Protein AF-A0A7S2FDJ4-F1 (afdb_monomer)

Foldseek 3Di:
DDDPDDDDDDDPPCPDPPCCPVLCVVVVPDDPVVVVCLVVLLVLVVVVVVCVPDPDPQPDDDDDVVVCVVPVLVVQCVVCVSVVHDDDVCSVDPVSVVVVVVPDDPPDDPVPDDDDDPVVVVSSLVVCVVSQVSVCVVVVHHDPPNVD

pLDDT: mean 73.94, std 20.94, range [27.36, 94.75]

Mean predicted aligned error: 12.46 Å

Secondary structure (DSSP, 8-state):
----------------TTSHHHHGGGSBTB-STTTTT-GGG-HHHHHHHHHTTS-TTTS-----HHHHHH-HHHHHHHHHHHHT-PPPGGGSSHHHHHHHHTS-------TT-PPPPHHHHHHHHHHHHHHHHHHHHHHTS--S-TT-

InterPro domains:
  IPR027417 P-loop containing nucleoside triphosphate hydrolase [G3DSA:3.40.50.300] (11-147)
  IPR027417 P-loop containing nucleoside triphosphate hydrolase [SSF52540] (32-146)
  IPR052654 Chondroitin Sulfate Sulfotransferase [PTHR15723] (26-145)

Radius of gyration: 19.86 Å; Cα contacts (8 Å, |Δi|>4): 58; chains: 1; bounding box: 60×32×47 Å

Structure (mmCIF, N/CA/C/O backbone):
data_AF-A0A7S2FDJ4-F1
#
_entry.id   AF-A0A7S2FDJ4-F1
#
loop_
_atom_site.group_PDB
_atom_site.id
_atom_site.type_symbol
_atom_site.label_atom_id
_atom_site.label_alt_id
_atom_site.label_comp_id
_atom_site.label_asym_id
_atom_site.label_entity_id
_atom_site.label_seq_id
_atom_site.pdbx_PDB_ins_code
_atom_site.Cartn_x
_atom_site.Cartn_y
_atom_site.Cartn_z
_atom_site.occupancy
_atom_site.B_iso_or_equiv
_atom_site.auth_seq_id
_atom_site.auth_comp_id
_atom_site.auth_asym_id
_atom_site.auth_atom_id
_atom_site.pdbx_PDB_model_num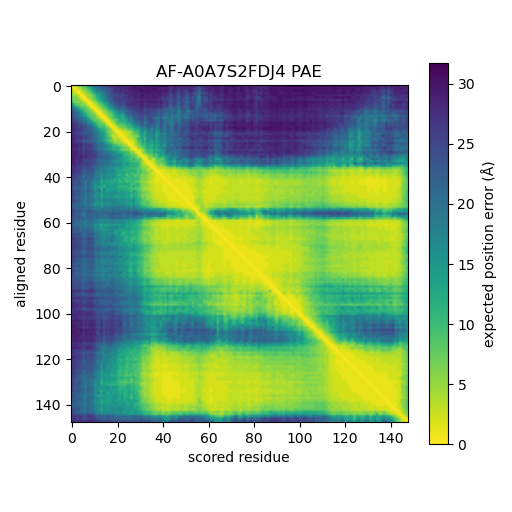
ATOM 1 N N . GLY A 1 1 ? -37.677 -10.584 -12.579 1.00 34.22 1 GLY A N 1
ATOM 2 C CA . GLY A 1 1 ? -37.086 -11.461 -13.606 1.00 34.22 1 GLY A CA 1
ATOM 3 C C . GLY A 1 1 ? -36.299 -10.601 -14.566 1.00 34.22 1 GLY A C 1
ATOM 4 O O . GLY A 1 1 ? -36.831 -9.588 -14.990 1.00 34.22 1 GLY A O 1
ATOM 5 N N . GLY A 1 2 ? -35.046 -10.964 -14.832 1.00 28.17 2 GLY A N 1
ATOM 6 C CA . GLY A 1 2 ? -34.148 -10.213 -15.715 1.00 28.17 2 GLY A CA 1
ATOM 7 C C . GLY A 1 2 ? -32.707 -10.217 -15.210 1.00 28.17 2 GLY A C 1
ATOM 8 O O . GLY A 1 2 ? -32.174 -9.171 -14.867 1.00 28.17 2 GLY A O 1
ATOM 9 N N . SER A 1 3 ? -32.109 -11.405 -15.093 1.00 27.78 3 SER A N 1
ATOM 10 C CA . SER A 1 3 ? -30.673 -11.567 -14.855 1.00 27.78 3 SER A CA 1
ATOM 11 C C . SER A 1 3 ? -29.958 -11.402 -16.195 1.00 27.78 3 SER A C 1
ATOM 13 O O . SER A 1 3 ? -30.253 -12.141 -17.133 1.00 27.78 3 SER A O 1
ATOM 15 N N . VAL A 1 4 ? -29.056 -10.427 -16.307 1.00 33.44 4 VAL A N 1
ATOM 16 C CA . VAL A 1 4 ? -28.147 -10.334 -17.455 1.00 33.44 4 VAL A CA 1
ATOM 17 C C . VAL A 1 4 ? -26.962 -11.243 -17.144 1.00 33.44 4 VAL A C 1
ATOM 19 O O . VAL A 1 4 ? -26.073 -10.899 -16.366 1.00 33.44 4 VAL A O 1
ATOM 22 N N . GLY A 1 5 ? -27.023 -12.459 -17.683 1.00 27.36 5 GLY A N 1
ATOM 23 C CA . GLY A 1 5 ? -25.964 -13.452 -17.587 1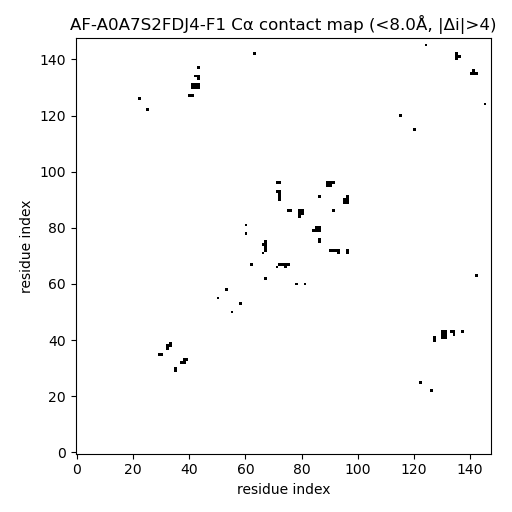.00 27.36 5 GLY A CA 1
ATOM 24 C C . GLY A 1 5 ? -24.765 -13.039 -18.433 1.00 27.36 5 GLY A C 1
ATOM 25 O O . GLY A 1 5 ? -24.899 -12.790 -19.628 1.00 27.36 5 GLY A O 1
ATOM 26 N N . TRP A 1 6 ? -23.589 -12.985 -17.813 1.00 32.12 6 TRP A N 1
ATOM 27 C CA . TRP A 1 6 ? -22.325 -12.910 -18.534 1.00 32.12 6 TRP A CA 1
ATOM 28 C C . TRP A 1 6 ? -21.897 -14.345 -18.857 1.00 32.12 6 TRP A C 1
ATOM 30 O O . TRP A 1 6 ? -21.466 -15.093 -17.977 1.00 32.12 6 TRP A O 1
ATOM 40 N N . SER A 1 7 ? -22.129 -14.758 -20.102 1.00 29.36 7 SER A N 1
ATOM 41 C CA . SER A 1 7 ? -21.702 -16.041 -20.653 1.00 29.36 7 SER A CA 1
ATOM 42 C C . SER A 1 7 ? -20.196 -16.017 -20.883 1.00 29.36 7 SER A C 1
ATOM 44 O O . SER A 1 7 ? -19.694 -15.172 -21.621 1.00 29.36 7 SER A O 1
ATOM 46 N N . GLY A 1 8 ? -19.488 -16.945 -20.240 1.00 41.09 8 GLY A N 1
ATOM 47 C CA . GLY A 1 8 ? -18.058 -17.138 -20.426 1.00 41.09 8 GLY A CA 1
ATOM 48 C C . GLY A 1 8 ? -17.711 -17.389 -21.892 1.00 41.09 8 GLY A C 1
ATOM 49 O O . GLY A 1 8 ? -18.206 -18.328 -22.508 1.00 41.09 8 GLY A O 1
ATOM 50 N N . GLY A 1 9 ? -16.832 -16.546 -22.416 1.00 28.41 9 GLY A N 1
ATOM 51 C CA . GLY A 1 9 ? -16.115 -16.720 -23.668 1.00 28.41 9 GLY A CA 1
ATOM 52 C C . GLY A 1 9 ? -14.743 -16.106 -23.450 1.00 28.41 9 GLY A C 1
ATOM 53 O O . GLY A 1 9 ? -14.644 -14.953 -23.043 1.00 28.41 9 GLY A O 1
ATOM 54 N N . GLY A 1 10 ? -13.701 -16.924 -23.568 1.00 40.81 10 GLY A N 1
ATOM 55 C CA . GLY A 1 10 ? -12.341 -16.518 -23.270 1.00 40.81 10 GLY A CA 1
ATOM 56 C C . GLY A 1 10 ? -11.832 -15.493 -24.269 1.00 40.81 10 GLY A C 1
ATOM 57 O O . GLY A 1 10 ? -11.598 -15.841 -25.414 1.00 40.81 10 GLY A O 1
ATOM 58 N N . ASP A 1 11 ? -11.554 -14.291 -23.780 1.00 30.53 11 ASP A N 1
ATOM 59 C CA . ASP A 1 11 ? -10.494 -13.451 -24.318 1.00 30.53 11 ASP A CA 1
ATOM 60 C C . ASP A 1 11 ? -9.406 -13.397 -23.252 1.00 30.53 11 ASP A C 1
ATOM 62 O O . ASP A 1 11 ? -9.433 -12.625 -22.291 1.00 30.53 11 ASP A O 1
ATOM 66 N N . PHE A 1 12 ? -8.466 -14.331 -23.377 1.00 38.12 12 PHE A N 1
ATOM 67 C CA . PHE A 1 12 ? -7.213 -14.290 -22.648 1.00 38.12 12 PHE A CA 1
ATOM 68 C C . PHE A 1 12 ? -6.525 -13.000 -23.096 1.00 38.12 12 PHE A C 1
ATOM 70 O O . PHE A 1 12 ? -6.038 -12.932 -24.224 1.00 38.12 12 PHE A O 1
ATOM 77 N N . ILE A 1 13 ? -6.507 -11.961 -22.254 1.00 35.44 13 ILE A N 1
ATOM 78 C CA . ILE A 1 13 ? -5.612 -10.825 -22.482 1.00 35.44 13 ILE A CA 1
ATOM 79 C C . ILE A 1 13 ? -4.202 -11.403 -22.358 1.00 35.44 13 ILE A C 1
ATOM 81 O O . ILE A 1 13 ? -3.641 -11.516 -21.268 1.00 35.44 13 ILE A O 1
ATOM 85 N N . SER A 1 14 ? -3.656 -11.847 -23.488 1.00 35.34 14 SER A N 1
ATOM 86 C CA . SER A 1 14 ? -2.231 -12.041 -23.657 1.00 35.34 14 SER A CA 1
ATOM 87 C C . SER A 1 14 ? -1.640 -10.643 -23.570 1.00 35.34 14 SER A C 1
ATOM 89 O O . SER A 1 14 ? -1.588 -9.908 -24.553 1.00 35.34 14 SER A O 1
ATOM 91 N N . VAL A 1 15 ? -1.284 -10.227 -22.355 1.00 40.16 15 VAL A N 1
ATOM 92 C CA . VAL A 1 15 ? -0.328 -9.139 -22.189 1.00 40.16 15 VAL A CA 1
ATOM 93 C C . VAL A 1 15 ? 0.947 -9.698 -22.806 1.00 40.16 15 VAL A C 1
ATOM 95 O O . VAL A 1 15 ? 1.529 -10.650 -22.286 1.00 40.16 15 VAL A O 1
ATOM 98 N N . GLY A 1 16 ? 1.230 -9.248 -24.027 1.00 36.06 16 GLY A N 1
ATOM 99 C CA . GLY A 1 16 ? 2.187 -9.873 -24.921 1.00 36.06 16 GLY A CA 1
ATOM 100 C C . GLY A 1 16 ? 3.528 -10.105 -24.237 1.00 36.06 16 GLY A C 1
ATOM 101 O O . GLY A 1 16 ? 4.155 -9.183 -23.730 1.00 36.06 16 GLY A O 1
ATOM 102 N N . SER A 1 17 ? 4.003 -11.346 -24.310 1.00 43.16 17 SER A N 1
ATOM 103 C CA . SER A 1 17 ? 5.363 -11.748 -23.935 1.00 43.16 17 SER A CA 1
ATOM 104 C C . SER A 1 17 ? 6.446 -11.143 -24.852 1.00 43.16 17 SER A C 1
ATOM 106 O O . SER A 1 17 ? 7.611 -11.519 -24.746 1.00 43.16 17 SER A O 1
ATOM 108 N N . SER A 1 18 ? 6.086 -10.260 -25.786 1.00 39.16 18 SER A N 1
ATOM 109 C CA . SER A 1 18 ? 6.948 -9.811 -26.883 1.00 39.16 18 SER A CA 1
ATOM 110 C C . SER A 1 18 ? 7.467 -8.375 -26.762 1.00 39.16 18 SER A C 1
ATOM 112 O O . SER A 1 18 ? 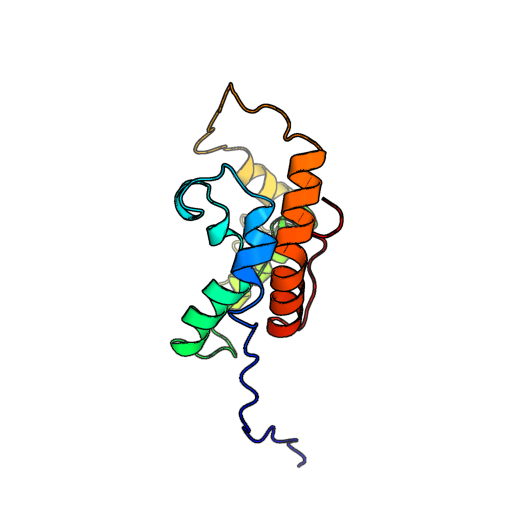8.309 -8.011 -27.572 1.00 39.16 18 SER A O 1
ATOM 114 N N . SER A 1 19 ? 7.041 -7.580 -25.768 1.00 42.75 19 SER A N 1
ATOM 115 C CA . SER A 1 19 ? 7.606 -6.229 -25.526 1.00 42.75 19 SER A CA 1
ATOM 116 C C . SER A 1 19 ? 8.722 -6.214 -24.474 1.00 42.75 19 SER A C 1
ATOM 118 O O . SER A 1 19 ? 9.407 -5.215 -24.283 1.00 42.75 19 SER A O 1
ATOM 120 N N . SER A 1 20 ? 8.947 -7.340 -23.789 1.00 52.50 20 SER A N 1
ATOM 121 C CA . SER A 1 20 ? 9.872 -7.393 -22.658 1.00 52.50 20 SER A CA 1
ATOM 122 C C . SER A 1 20 ? 11.326 -7.181 -23.081 1.00 52.50 20 SER A C 1
ATOM 124 O O . SER A 1 20 ? 12.050 -6.481 -22.397 1.00 52.50 20 SER A O 1
ATOM 126 N N . ALA A 1 21 ? 11.790 -7.708 -24.215 1.00 41.44 21 ALA A N 1
ATOM 127 C CA . ALA A 1 21 ? 13.215 -7.634 -24.553 1.00 41.44 21 ALA A CA 1
ATOM 128 C C . ALA A 1 21 ? 13.711 -6.213 -24.905 1.00 41.44 21 ALA A C 1
ATOM 130 O O . ALA A 1 21 ? 14.840 -5.864 -24.557 1.00 41.44 21 ALA A O 1
ATOM 131 N N . GLU A 1 22 ? 12.887 -5.391 -25.565 1.00 44.62 22 GLU A N 1
ATOM 132 C CA . GLU A 1 22 ? 13.253 -4.020 -25.958 1.00 44.62 22 GLU A CA 1
ATOM 133 C C . GLU A 1 22 ? 12.971 -3.001 -24.845 1.00 44.62 22 GLU A C 1
ATOM 135 O O . GLU A 1 22 ? 13.796 -2.118 -24.613 1.00 44.62 22 GLU A O 1
ATOM 140 N N . GLU A 1 23 ? 11.891 -3.169 -24.073 1.00 48.53 23 GLU A N 1
ATOM 141 C CA . GLU A 1 23 ? 11.634 -2.354 -22.875 1.00 48.53 23 GLU A CA 1
ATOM 142 C C . GLU A 1 23 ? 12.642 -2.654 -21.756 1.00 48.53 23 GLU A C 1
ATOM 144 O O . GLU A 1 23 ? 13.045 -1.756 -21.030 1.00 48.53 23 GLU A O 1
ATOM 149 N N . LEU A 1 24 ? 13.152 -3.886 -21.642 1.00 48.66 24 LEU A N 1
ATOM 150 C CA . LEU A 1 24 ? 14.226 -4.222 -20.695 1.00 48.66 24 LEU A CA 1
ATOM 151 C C . LEU A 1 24 ? 15.601 -3.711 -21.143 1.00 48.66 24 LEU A C 1
ATOM 153 O O . LEU A 1 24 ? 16.524 -3.614 -20.331 1.00 48.66 24 LEU A O 1
ATOM 157 N N . ALA A 1 25 ? 15.747 -3.330 -22.414 1.00 47.00 25 ALA A N 1
ATOM 158 C CA . ALA A 1 25 ? 16.980 -2.767 -22.943 1.00 47.00 25 ALA A CA 1
ATOM 159 C C . ALA A 1 25 ? 17.247 -1.332 -22.446 1.00 47.00 25 ALA A C 1
ATOM 161 O O . ALA A 1 25 ? 18.352 -0.830 -22.650 1.00 47.00 25 ALA A O 1
ATOM 162 N N . CYS A 1 26 ? 16.291 -0.658 -21.799 1.00 46.84 26 CYS A N 1
ATOM 163 C CA . CYS A 1 26 ? 16.536 0.632 -21.146 1.00 46.84 26 CYS A CA 1
ATOM 164 C C . CYS A 1 26 ? 17.054 0.478 -19.701 1.00 46.84 26 CYS A C 1
ATOM 166 O O . CYS A 1 26 ? 17.716 1.375 -19.190 1.00 46.84 26 CYS A O 1
ATOM 168 N N . LEU A 1 27 ? 16.872 -0.698 -19.083 1.00 52.94 27 LEU A N 1
ATOM 169 C CA . LEU A 1 27 ? 17.394 -1.069 -17.759 1.00 52.94 27 LEU A CA 1
ATOM 170 C C . LEU A 1 27 ? 18.735 -1.825 -17.855 1.00 52.94 27 LEU A C 1
ATOM 172 O O . LEU A 1 27 ? 19.038 -2.696 -17.036 1.00 52.94 27 LEU A O 1
ATOM 176 N N . LYS A 1 28 ? 19.549 -1.505 -18.873 1.00 44.16 28 LYS A N 1
ATOM 177 C CA . LYS A 1 28 ? 20.872 -2.099 -19.150 1.00 44.16 28 LYS A CA 1
ATOM 178 C C . LYS A 1 28 ? 21.849 -1.844 -17.999 1.00 44.16 28 LYS A C 1
ATOM 180 O O . LYS A 1 28 ? 22.616 -0.888 -18.013 1.00 44.16 28 LYS A O 1
ATOM 185 N N . GLY A 1 29 ? 21.822 -2.713 -16.999 1.00 48.28 29 GLY A N 1
ATOM 186 C CA . GLY A 1 29 ? 22.690 -2.641 -15.822 1.00 48.28 29 GLY A CA 1
ATOM 187 C C . GLY A 1 29 ? 22.037 -3.207 -14.569 1.00 48.28 29 GLY A C 1
ATOM 188 O O . GLY A 1 29 ? 22.733 -3.593 -13.632 1.00 48.28 29 GLY A O 1
ATOM 189 N N . VAL A 1 30 ? 20.709 -3.325 -14.565 1.00 50.50 30 VAL A N 1
ATOM 190 C CA . VAL A 1 30 ? 20.009 -4.082 -13.537 1.00 50.50 30 VAL A CA 1
ATOM 191 C C . VAL A 1 30 ? 20.274 -5.558 -13.831 1.00 50.50 30 VAL A C 1
ATOM 193 O O . VAL A 1 30 ? 19.984 -6.035 -14.926 1.00 50.50 30 VAL A O 1
ATOM 196 N N . GLY A 1 31 ? 20.891 -6.276 -12.889 1.00 54.47 31 GLY A N 1
ATOM 197 C CA . GLY A 1 31 ? 20.983 -7.736 -12.943 1.00 54.47 31 GLY A CA 1
ATOM 198 C C . GLY A 1 31 ? 19.589 -8.378 -12.936 1.00 54.47 31 GLY A C 1
ATOM 199 O O . GLY A 1 31 ? 18.599 -7.772 -13.330 1.00 54.47 31 GLY A O 1
ATOM 200 N N . ASN A 1 32 ? 19.471 -9.615 -12.458 1.00 58.22 32 ASN A N 1
ATOM 201 C CA . ASN A 1 32 ? 18.166 -10.269 -12.321 1.0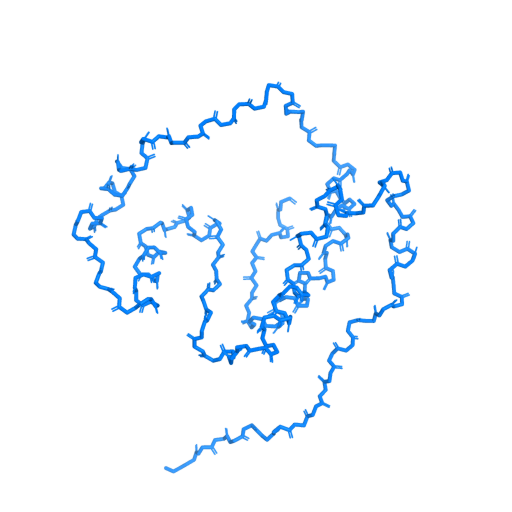0 58.22 32 ASN A CA 1
ATOM 202 C C . ASN A 1 32 ? 17.130 -9.314 -11.671 1.00 58.22 32 ASN A C 1
ATOM 204 O O . ASN A 1 32 ? 17.316 -8.904 -10.525 1.00 58.22 32 ASN A O 1
ATOM 208 N N . LEU A 1 33 ? 16.054 -8.960 -12.387 1.00 59.00 33 LEU A N 1
ATOM 209 C CA . LEU A 1 33 ? 15.033 -7.991 -11.945 1.00 59.00 33 LEU A CA 1
ATOM 210 C C . LEU A 1 33 ? 14.422 -8.353 -10.582 1.00 59.00 33 LEU A C 1
ATOM 212 O O . LEU A 1 33 ? 14.054 -7.461 -9.818 1.00 59.00 33 LEU A O 1
ATOM 216 N N . TYR A 1 34 ? 14.409 -9.650 -10.253 1.00 56.47 34 TYR A N 1
ATOM 217 C CA . TYR A 1 34 ? 14.035 -10.185 -8.944 1.00 56.47 34 TYR A CA 1
ATOM 218 C C . TYR A 1 34 ? 14.922 -9.664 -7.809 1.00 56.47 34 TYR A C 1
ATOM 220 O O . TYR A 1 34 ? 14.442 -9.282 -6.739 1.00 56.47 34 TYR A O 1
ATOM 228 N N . THR A 1 35 ? 16.234 -9.609 -8.046 1.00 58.59 35 THR A N 1
ATOM 229 C CA . THR A 1 35 ? 17.211 -9.076 -7.082 1.00 58.59 35 THR A CA 1
ATOM 230 C C . THR A 1 35 ? 17.149 -7.555 -6.971 1.00 58.59 35 THR A C 1
ATOM 232 O O . THR A 1 35 ? 17.510 -7.006 -5.937 1.00 58.59 35 THR A O 1
ATOM 235 N N . ALA A 1 36 ? 16.622 -6.882 -7.995 1.00 67.19 36 ALA A N 1
ATOM 236 C CA . ALA A 1 36 ? 16.402 -5.440 -8.007 1.00 67.19 36 ALA A CA 1
ATOM 237 C C . ALA A 1 36 ? 15.013 -5.018 -7.499 1.00 67.19 36 ALA A C 1
ATOM 239 O O . ALA A 1 36 ? 14.694 -3.834 -7.516 1.00 67.19 36 ALA A O 1
ATOM 240 N N . HIS A 1 37 ? 14.191 -5.970 -7.037 1.00 77.00 37 HIS A N 1
ATOM 241 C CA . HIS A 1 37 ? 12.841 -5.740 -6.510 1.00 77.00 37 HIS A CA 1
ATOM 242 C C . HIS A 1 37 ? 11.837 -5.117 -7.504 1.00 77.00 37 HIS A C 1
ATOM 244 O O . HIS A 1 37 ? 10.758 -4.704 -7.084 1.00 77.00 37 HIS A O 1
ATOM 250 N N . ILE A 1 38 ? 12.154 -5.082 -8.803 1.00 84.69 38 ILE A N 1
ATOM 251 C CA . ILE A 1 38 ? 11.301 -4.477 -9.840 1.00 84.69 38 ILE A CA 1
ATOM 252 C C . ILE A 1 38 ? 10.114 -5.384 -10.184 1.00 84.69 38 ILE A C 1
ATOM 254 O O . ILE A 1 38 ? 8.966 -4.955 -10.258 1.00 84.69 38 ILE A O 1
ATOM 258 N N . ASP A 1 39 ? 10.357 -6.681 -10.328 1.00 84.06 39 ASP A N 1
ATOM 259 C CA . ASP A 1 39 ? 9.318 -7.656 -10.673 1.00 84.06 39 ASP A CA 1
ATOM 260 C C . ASP A 1 39 ? 8.209 -7.780 -9.607 1.00 84.06 39 ASP A C 1
ATOM 262 O O . ASP A 1 39 ? 7.049 -8.051 -9.923 1.00 84.06 39 ASP A O 1
ATOM 266 N N . LYS A 1 40 ? 8.535 -7.514 -8.338 1.00 85.31 40 LYS A N 1
ATOM 267 C CA . LYS A 1 40 ? 7.582 -7.474 -7.217 1.00 85.31 40 LYS A CA 1
ATOM 268 C C . LYS A 1 40 ? 6.536 -6.369 -7.377 1.00 85.31 40 LYS A C 1
ATOM 270 O O . LYS A 1 40 ? 5.448 -6.506 -6.822 1.00 85.31 40 LYS A O 1
ATOM 275 N N . GLY A 1 41 ? 6.853 -5.309 -8.124 1.00 89.25 41 GLY A N 1
ATOM 276 C CA . GLY A 1 41 ? 5.935 -4.215 -8.443 1.00 89.25 41 GLY A CA 1
ATOM 277 C C . GLY A 1 41 ? 4.929 -4.545 -9.551 1.00 89.25 41 GLY A C 1
ATOM 278 O O . GLY A 1 41 ? 3.969 -3.804 -9.742 1.00 89.25 41 GLY A O 1
ATOM 279 N N . ILE A 1 42 ? 5.090 -5.665 -10.267 1.00 92.12 42 ILE A N 1
ATOM 280 C CA . ILE A 1 42 ? 4.182 -6.068 -11.351 1.00 92.12 42 ILE A CA 1
ATOM 281 C C . ILE A 1 42 ? 2.948 -6.775 -10.763 1.00 92.12 42 ILE A C 1
ATOM 283 O O . ILE A 1 42 ? 2.786 -7.996 -10.831 1.00 92.12 42 ILE A O 1
ATOM 287 N N . TYR A 1 43 ? 2.050 -6.002 -10.149 1.00 93.50 43 TYR A N 1
ATOM 288 C CA . TYR A 1 43 ? 0.918 -6.552 -9.392 1.00 93.50 43 TYR A CA 1
ATOM 289 C C . TYR A 1 43 ? -0.087 -7.330 -10.244 1.00 93.50 43 TYR A C 1
ATOM 291 O O . TYR A 1 43 ? -0.651 -8.315 -9.765 1.00 93.50 43 TYR A O 1
ATOM 299 N N . VAL A 1 44 ? -0.303 -6.929 -11.502 1.00 93.31 44 VAL A N 1
ATOM 300 C CA . VAL A 1 44 ? -1.275 -7.589 -12.391 1.00 93.31 44 VAL A CA 1
ATOM 301 C C . VAL A 1 44 ? -0.936 -9.065 -12.604 1.00 93.31 44 VAL A C 1
ATOM 303 O O . VAL A 1 44 ? -1.811 -9.921 -12.490 1.00 93.31 44 VAL A O 1
ATOM 306 N N . GLU A 1 45 ? 0.336 -9.395 -12.830 1.00 92.56 45 GLU A N 1
ATOM 307 C CA . GLU A 1 45 ? 0.756 -10.782 -13.030 1.00 92.56 45 GLU A CA 1
ATOM 308 C C . GLU A 1 45 ? 0.612 -11.613 -11.760 1.00 92.56 45 GLU A C 1
ATOM 310 O O . GLU A 1 45 ? 0.167 -12.763 -11.813 1.00 92.56 45 GLU A O 1
ATOM 315 N N . GLN A 1 46 ? 0.968 -11.027 -10.616 1.00 91.69 46 GLN A N 1
ATOM 316 C CA . GLN A 1 46 ? 0.857 -11.695 -9.325 1.00 91.69 46 GLN A CA 1
ATOM 317 C C . GLN A 1 46 ? -0.611 -12.018 -9.032 1.00 91.69 46 GLN A C 1
ATOM 319 O O . GLN A 1 46 ? -0.948 -13.174 -8.772 1.00 91.69 46 GLN A O 1
ATOM 324 N N . LEU A 1 47 ? -1.506 -11.035 -9.156 1.00 91.88 47 LEU A N 1
ATOM 325 C CA . LEU A 1 47 ? -2.940 -11.223 -8.924 1.00 91.88 47 LEU A CA 1
ATOM 326 C C . LEU A 1 47 ? -3.554 -12.241 -9.884 1.00 91.88 47 LEU A C 1
ATOM 328 O O . LEU A 1 47 ? -4.320 -13.095 -9.449 1.00 91.88 47 LEU A O 1
ATOM 332 N N . MET A 1 48 ? -3.168 -12.228 -11.162 1.00 90.75 48 MET A N 1
ATOM 333 C CA . MET A 1 48 ? -3.652 -13.214 -12.132 1.00 90.75 48 MET A CA 1
ATOM 334 C C . MET A 1 48 ? -3.296 -14.654 -11.738 1.00 90.75 48 MET A C 1
ATOM 336 O O . MET A 1 48 ? -4.091 -15.562 -11.980 1.00 90.75 48 MET A O 1
ATOM 340 N N . ARG A 1 49 ? -2.139 -14.895 -11.106 1.00 90.88 49 ARG A N 1
ATOM 341 C CA . ARG A 1 49 ? -1.783 -16.229 -10.581 1.00 90.88 49 ARG A CA 1
ATOM 342 C C . ARG A 1 49 ? -2.698 -16.634 -9.429 1.00 90.88 49 ARG A C 1
ATOM 344 O O . ARG A 1 49 ? -3.182 -17.761 -9.410 1.00 90.88 49 ARG A O 1
ATOM 351 N N . TRP A 1 50 ? -2.976 -15.707 -8.517 1.00 90.75 50 TRP A N 1
ATOM 352 C CA . TRP A 1 50 ? -3.893 -15.927 -7.398 1.00 90.75 50 TRP A CA 1
ATOM 353 C C . TRP A 1 50 ? -5.329 -16.190 -7.876 1.00 90.75 50 TRP A C 1
ATOM 355 O O . TRP A 1 50 ? -5.951 -17.158 -7.442 1.00 90.75 50 TRP A O 1
ATOM 365 N N . PHE A 1 51 ? -5.819 -15.420 -8.847 1.00 88.81 51 PHE A N 1
ATOM 366 C CA . PHE A 1 51 ? -7.174 -15.540 -9.399 1.00 88.81 51 PHE A CA 1
ATOM 367 C C . PHE A 1 51 ? -7.429 -16.843 -10.165 1.00 88.81 51 PHE A C 1
ATOM 369 O O . PHE A 1 51 ? -8.578 -17.252 -10.315 1.00 88.81 51 PHE A O 1
ATOM 376 N N . ARG A 1 52 ? -6.375 -17.520 -10.637 1.00 88.44 52 ARG A N 1
ATOM 377 C CA . ARG A 1 52 ? -6.492 -18.868 -11.221 1.00 88.44 52 ARG A CA 1
ATOM 378 C C . ARG A 1 52 ? -6.835 -19.930 -10.179 1.00 88.44 52 ARG A C 1
ATOM 380 O O . ARG A 1 52 ? -7.387 -20.962 -10.544 1.00 88.44 52 ARG A O 1
ATOM 387 N N . VAL A 1 53 ? -6.476 -19.699 -8.917 1.00 89.38 53 VAL A N 1
ATOM 388 C CA . VAL A 1 53 ? -6.621 -20.678 -7.832 1.00 89.38 53 VAL A CA 1
ATOM 389 C C . VAL A 1 53 ? -7.812 -20.341 -6.942 1.00 89.38 53 VAL A C 1
ATOM 391 O O . VAL A 1 53 ? -8.582 -21.237 -6.601 1.00 89.38 53 VAL A O 1
ATOM 394 N N . PHE A 1 54 ? -8.003 -19.066 -6.594 1.00 86.38 54 PHE A N 1
ATOM 395 C CA . PHE A 1 54 ? -9.122 -18.640 -5.756 1.00 86.38 54 PHE A CA 1
ATOM 396 C C . PHE A 1 54 ? -10.124 -17.797 -6.560 1.00 86.38 54 PHE A C 1
ATOM 398 O O . PHE A 1 54 ? -9.724 -16.862 -7.259 1.00 86.38 54 PHE A O 1
ATOM 405 N N . PRO A 1 55 ? -11.437 -18.068 -6.442 1.00 76.94 55 PRO A N 1
ATOM 406 C CA . PRO A 1 55 ? -12.468 -17.306 -7.141 1.00 76.94 55 PRO A CA 1
ATOM 407 C C . PRO A 1 55 ? -12.415 -15.797 -6.847 1.00 76.94 55 PRO A C 1
ATOM 409 O O . PRO A 1 55 ? -12.320 -15.384 -5.692 1.00 76.94 55 PRO A O 1
ATOM 412 N N . ILE A 1 56 ? -12.549 -14.978 -7.896 1.00 67.00 56 ILE A N 1
ATOM 413 C CA . ILE A 1 56 ? -12.394 -13.509 -7.857 1.00 67.00 56 ILE A CA 1
ATOM 414 C C . ILE A 1 56 ? -13.465 -12.793 -7.018 1.00 67.00 56 ILE A C 1
ATOM 416 O O . ILE A 1 56 ? -13.185 -11.770 -6.403 1.00 67.00 56 ILE A O 1
ATOM 420 N N . ARG A 1 57 ? -14.709 -13.285 -7.001 1.00 59.34 57 ARG A N 1
ATOM 421 C CA . ARG A 1 57 ? -15.877 -12.446 -6.663 1.00 59.34 57 ARG A CA 1
ATOM 422 C C . ARG A 1 57 ? -16.033 -12.043 -5.189 1.00 59.34 57 ARG A C 1
ATOM 424 O O . ARG A 1 57 ? -16.862 -11.180 -4.921 1.00 59.34 57 ARG A O 1
ATOM 431 N N . SER A 1 58 ? -15.271 -12.615 -4.256 1.00 67.00 58 SER A N 1
ATOM 432 C CA . SER A 1 58 ? -15.400 -12.276 -2.823 1.00 67.00 58 SER A CA 1
ATOM 433 C C . SER A 1 58 ? -14.159 -12.521 -1.961 1.00 67.00 58 SER A C 1
ATOM 435 O O . SER A 1 58 ? -14.191 -12.211 -0.778 1.00 67.00 58 SER A O 1
ATOM 437 N N . ASN A 1 59 ? -13.074 -13.072 -2.511 1.00 80.69 59 ASN A N 1
ATOM 438 C CA . ASN A 1 59 ? -11.915 -13.490 -1.709 1.00 80.69 59 ASN A CA 1
ATOM 439 C C . ASN A 1 59 ? -10.821 -12.427 -1.598 1.00 80.69 59 ASN A C 1
ATOM 441 O O . ASN A 1 59 ? -9.809 -12.659 -0.940 1.00 80.69 59 ASN A O 1
ATOM 445 N N . TYR A 1 60 ? -11.005 -11.271 -2.236 1.00 90.44 60 TYR A N 1
ATOM 446 C CA . TYR A 1 60 ? -9.971 -10.250 -2.320 1.00 90.44 60 TYR A CA 1
ATOM 447 C C . TYR A 1 60 ? -10.509 -8.878 -1.954 1.00 90.44 60 TYR A C 1
ATOM 449 O O . TYR A 1 60 ? -11.461 -8.382 -2.556 1.00 90.44 60 TYR A O 1
ATOM 457 N N . LEU A 1 61 ? -9.820 -8.238 -1.017 1.00 91.94 61 LEU A N 1
ATOM 458 C CA . LEU A 1 61 ? -9.901 -6.809 -0.785 1.00 91.94 61 LEU A CA 1
ATOM 459 C C . LEU A 1 61 ? -8.566 -6.199 -1.195 1.00 91.94 61 LEU A C 1
ATOM 461 O O . LEU A 1 61 ? -7.539 -6.452 -0.573 1.00 91.94 61 LEU A O 1
ATOM 465 N N . ILE A 1 62 ? -8.597 -5.403 -2.260 1.00 92.06 62 ILE A N 1
ATOM 466 C CA . ILE A 1 62 ? -7.429 -4.687 -2.770 1.00 92.06 62 ILE A CA 1
ATOM 467 C C . ILE A 1 62 ? -7.592 -3.217 -2.393 1.00 92.06 62 ILE A C 1
ATOM 469 O O . ILE A 1 62 ? -8.598 -2.582 -2.722 1.00 92.06 62 ILE A O 1
ATOM 473 N N . THR A 1 63 ? -6.610 -2.706 -1.659 1.00 91.62 63 THR A N 1
ATOM 474 C CA . THR A 1 63 ? -6.563 -1.345 -1.118 1.00 91.62 63 THR A CA 1
ATOM 475 C C . THR A 1 63 ? -5.173 -0.764 -1.342 1.00 91.62 63 THR A C 1
ATOM 477 O O . THR A 1 63 ? -4.220 -1.505 -1.582 1.00 91.62 63 THR A O 1
ATOM 480 N N . SER A 1 64 ? -5.060 0.554 -1.255 1.00 90.12 64 SER A N 1
ATOM 481 C CA . SER A 1 64 ? -3.797 1.284 -1.379 1.00 90.12 64 SER A CA 1
ATOM 482 C C . SER A 1 64 ? -3.398 1.970 -0.075 1.00 90.12 64 SER A C 1
ATOM 484 O O . SER A 1 64 ? -4.219 2.165 0.827 1.00 90.12 64 SER A O 1
ATOM 486 N N . LEU A 1 65 ? -2.122 2.347 0.022 1.00 88.69 65 LEU A N 1
ATOM 487 C CA . LEU A 1 65 ? -1.634 3.128 1.153 1.00 88.69 65 LEU A CA 1
ATOM 488 C C . LEU A 1 65 ? -2.127 4.578 1.073 1.00 88.69 65 LEU A C 1
ATOM 490 O O . LEU A 1 65 ? -2.314 5.212 2.104 1.00 88.69 65 LEU A O 1
ATOM 494 N N . GLU A 1 66 ? -2.377 5.089 -0.129 1.00 89.94 66 GLU A N 1
ATOM 495 C CA . GLU A 1 66 ? -2.973 6.402 -0.377 1.00 89.94 66 GLU A CA 1
ATOM 496 C C . GLU A 1 66 ? -4.395 6.470 0.192 1.00 89.94 66 GLU A C 1
ATOM 498 O O . GLU A 1 66 ? -4.701 7.384 0.954 1.00 89.94 66 GLU A O 1
ATOM 503 N N . GLU A 1 67 ? -5.235 5.463 -0.081 1.00 88.56 67 GLU A N 1
ATOM 504 C CA . GLU A 1 67 ? -6.568 5.350 0.532 1.00 88.56 67 GLU A CA 1
ATOM 505 C C . GLU A 1 67 ? -6.470 5.304 2.058 1.00 88.56 67 GLU A C 1
ATOM 507 O O . GLU A 1 67 ? -7.152 6.067 2.743 1.00 88.56 67 GLU A O 1
ATOM 512 N N . PHE A 1 68 ? -5.567 4.474 2.590 1.00 88.44 68 PHE A N 1
ATOM 513 C CA . PHE A 1 68 ? -5.350 4.377 4.031 1.00 88.44 68 PHE A CA 1
ATOM 514 C C . PHE A 1 68 ? -4.893 5.707 4.645 1.00 88.44 68 PHE A C 1
ATOM 516 O O . PHE A 1 68 ? -5.360 6.081 5.714 1.00 88.44 68 PHE A O 1
ATOM 523 N N . ARG A 1 69 ? -4.000 6.447 3.980 1.00 85.50 69 ARG A N 1
ATOM 524 C CA . ARG A 1 69 ? -3.539 7.765 4.442 1.00 85.50 69 ARG A CA 1
ATOM 525 C C . ARG A 1 69 ? -4.636 8.822 4.363 1.00 85.50 69 ARG A C 1
ATOM 527 O O . ARG A 1 69 ? -4.668 9.698 5.219 1.00 85.50 69 ARG A O 1
ATOM 534 N N . SER A 1 70 ? -5.502 8.749 3.353 1.00 88.88 70 SER A N 1
ATOM 535 C CA . SER A 1 70 ? -6.607 9.696 3.180 1.00 88.88 70 SER A CA 1
ATOM 536 C C . SER A 1 70 ? -7.703 9.511 4.233 1.00 88.88 70 SER A C 1
ATOM 538 O O . SER A 1 70 ? -8.192 10.496 4.779 1.00 88.88 70 SER A O 1
ATOM 540 N N . ASP A 1 71 ? -8.050 8.260 4.555 1.00 90.12 71 ASP A N 1
ATOM 541 C CA . ASP A 1 71 ? -9.020 7.917 5.594 1.00 90.12 71 ASP A CA 1
ATOM 542 C C . ASP A 1 71 ? -8.718 6.523 6.169 1.00 90.12 71 ASP A C 1
ATOM 544 O O . ASP A 1 71 ? -9.201 5.475 5.710 1.00 90.12 71 AS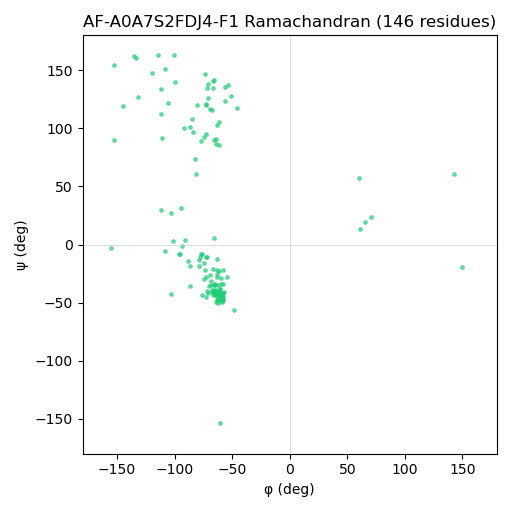P A O 1
ATOM 548 N N . ALA A 1 72 ? -7.887 6.518 7.210 1.00 89.06 72 ALA A N 1
ATOM 549 C CA . ALA A 1 72 ? -7.445 5.299 7.874 1.00 89.06 72 ALA A CA 1
ATOM 550 C C . ALA A 1 72 ? -8.609 4.566 8.555 1.00 89.06 72 ALA A C 1
ATOM 552 O O . ALA A 1 72 ? -8.651 3.334 8.554 1.00 89.06 72 ALA A O 1
ATOM 553 N N . LEU A 1 73 ? -9.580 5.308 9.097 1.00 91.25 73 LEU A N 1
ATOM 554 C CA . LEU A 1 73 ? -10.716 4.744 9.820 1.00 91.25 73 LEU A CA 1
ATOM 555 C C . LEU A 1 73 ? -11.701 4.059 8.869 1.00 91.25 73 LEU A C 1
ATOM 557 O O . LEU A 1 73 ? -12.143 2.938 9.137 1.00 91.25 73 LEU A O 1
ATOM 561 N N . ALA A 1 74 ? -12.034 4.698 7.746 1.00 91.81 74 ALA A N 1
ATOM 562 C CA . ALA A 1 74 ? -12.871 4.083 6.722 1.00 91.81 74 ALA A CA 1
ATOM 563 C C . ALA A 1 74 ? -12.196 2.842 6.123 1.00 91.81 74 ALA A C 1
ATOM 565 O O . ALA A 1 74 ? -12.843 1.803 5.969 1.00 91.81 74 ALA A O 1
ATOM 566 N N . THR A 1 75 ? -10.888 2.913 5.855 1.00 92.25 75 THR A N 1
ATOM 567 C CA . THR A 1 75 ? -10.114 1.771 5.345 1.00 92.25 75 THR A CA 1
ATOM 568 C C . THR A 1 75 ? -10.089 0.615 6.350 1.00 92.25 75 THR A C 1
ATOM 570 O O . THR A 1 75 ? -10.333 -0.531 5.972 1.00 92.25 75 THR A O 1
ATOM 573 N N . TYR A 1 76 ? -9.887 0.903 7.639 1.00 91.94 76 TYR A N 1
ATOM 574 C CA . TYR A 1 76 ? -9.967 -0.086 8.718 1.00 91.94 76 TYR A CA 1
ATOM 575 C C . TYR A 1 76 ? -11.343 -0.763 8.784 1.00 91.94 76 TYR A C 1
ATOM 577 O O . TYR A 1 76 ? -11.439 -1.990 8.757 1.00 91.94 76 TYR A O 1
ATOM 585 N N . ARG A 1 77 ? -12.429 0.016 8.781 1.00 92.62 77 ARG A N 1
ATOM 586 C CA . ARG A 1 77 ? -13.797 -0.529 8.797 1.00 92.62 77 ARG A CA 1
ATOM 587 C C . ARG A 1 77 ? -14.085 -1.396 7.573 1.00 92.62 77 ARG A C 1
ATOM 589 O O . ARG A 1 77 ? -14.718 -2.441 7.705 1.00 92.62 77 ARG A O 1
ATOM 596 N N . LYS A 1 78 ? -13.585 -1.003 6.397 1.00 93.62 78 LYS A N 1
ATOM 597 C CA . LYS A 1 78 ? -13.679 -1.793 5.161 1.00 93.62 78 LYS A CA 1
ATOM 598 C C . LYS A 1 78 ? -12.952 -3.136 5.290 1.00 93.62 78 LYS A C 1
ATOM 600 O O . LYS A 1 78 ? -13.498 -4.148 4.858 1.00 93.62 78 LYS A O 1
ATOM 605 N N . LEU A 1 79 ? -11.767 -3.159 5.912 1.00 93.69 79 LEU A N 1
ATOM 606 C CA . LEU A 1 79 ? -11.025 -4.392 6.214 1.00 93.69 79 LEU A CA 1
ATOM 607 C C . LEU A 1 79 ? -11.814 -5.300 7.168 1.00 93.69 79 LEU A C 1
ATOM 609 O O . LEU A 1 79 ? -11.981 -6.483 6.874 1.00 93.69 79 LEU A O 1
ATOM 613 N N . CYS A 1 80 ? -12.352 -4.758 8.265 1.00 94.44 80 CYS A N 1
ATOM 614 C CA . CYS A 1 80 ? -13.181 -5.514 9.210 1.00 94.44 80 CYS A CA 1
ATOM 615 C C . CYS A 1 80 ? -14.422 -6.115 8.538 1.00 94.44 80 CYS A C 1
ATOM 617 O O . CYS A 1 80 ? -14.669 -7.313 8.663 1.00 94.44 80 CYS A O 1
ATOM 619 N N . ALA A 1 81 ? -15.153 -5.306 7.765 1.00 93.94 81 ALA A N 1
ATOM 620 C CA . ALA A 1 81 ? -16.337 -5.750 7.035 1.00 93.94 81 ALA A CA 1
ATOM 621 C C . ALA A 1 81 ? -16.008 -6.862 6.029 1.00 93.94 81 ALA A C 1
ATOM 623 O O . ALA A 1 81 ? -16.741 -7.843 5.938 1.00 93.94 81 ALA A O 1
ATOM 624 N N . PHE A 1 82 ? -14.887 -6.743 5.314 1.00 93.69 82 PHE A N 1
ATOM 625 C CA . PHE A 1 82 ? -14.419 -7.776 4.392 1.00 93.69 82 PHE A CA 1
ATOM 626 C C . PHE A 1 82 ? -14.069 -9.091 5.104 1.00 93.69 82 PHE A C 1
ATOM 628 O O . PHE A 1 82 ? -14.404 -10.162 4.609 1.00 93.69 82 PHE A O 1
ATOM 635 N N . MET A 1 83 ? -13.446 -9.019 6.284 1.00 93.31 83 MET A N 1
ATOM 636 C CA . MET A 1 83 ? -13.139 -10.194 7.110 1.00 93.31 83 MET A CA 1
ATOM 637 C C . MET A 1 83 ? -14.361 -10.757 7.857 1.00 93.31 83 MET A C 1
ATOM 639 O O . MET A 1 83 ? -14.256 -11.812 8.478 1.00 93.31 83 MET A O 1
ATOM 643 N N . GLY A 1 84 ? -15.507 -10.069 7.830 1.00 94.31 84 GLY A N 1
ATOM 644 C CA . GLY A 1 84 ? -16.703 -10.460 8.578 1.00 94.31 84 GLY A CA 1
ATOM 645 C C . GLY A 1 84 ? -16.577 -10.274 10.094 1.00 94.31 84 GLY A C 1
ATOM 646 O O . GLY A 1 84 ? -17.278 -10.945 10.849 1.00 94.31 84 GLY A O 1
ATOM 647 N N . VAL A 1 85 ? -15.693 -9.380 10.550 1.00 94.75 85 VAL A N 1
ATOM 648 C CA . VAL A 1 85 ? -15.489 -9.079 11.976 1.00 94.75 85 VAL A CA 1
ATOM 649 C C . VAL A 1 85 ? -16.047 -7.706 12.332 1.00 94.75 85 VAL A C 1
ATOM 651 O O . VAL A 1 85 ? -16.086 -6.795 11.503 1.00 94.75 85 VAL A O 1
ATOM 654 N N . GLN A 1 86 ? -16.470 -7.546 13.583 1.00 92.88 86 GLN A N 1
ATOM 655 C CA . GLN A 1 86 ? -16.850 -6.235 14.100 1.00 92.88 86 GLN A CA 1
ATOM 656 C C . GLN A 1 86 ? -15.602 -5.365 14.267 1.00 92.88 86 GLN A C 1
ATOM 658 O O . GLN A 1 86 ? -14.558 -5.843 14.711 1.00 92.88 86 GLN A O 1
ATOM 663 N N . ALA A 1 87 ? -15.716 -4.094 13.883 1.00 91.62 87 ALA A N 1
ATOM 664 C CA . ALA A 1 87 ? -14.682 -3.109 14.162 1.00 91.62 87 ALA A CA 1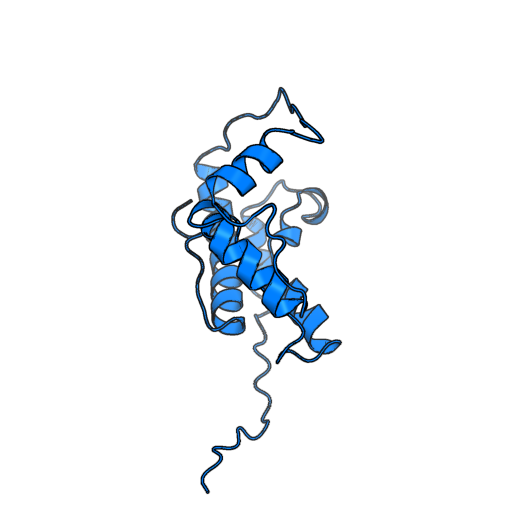
ATOM 665 C C . ALA A 1 87 ? -14.601 -2.886 15.678 1.00 91.62 87 ALA A C 1
ATOM 667 O O . ALA A 1 87 ? -15.631 -2.744 16.335 1.00 91.62 87 ALA A O 1
ATOM 668 N N . ASP A 1 88 ? -13.387 -2.862 16.218 1.00 88.81 88 ASP A N 1
ATOM 669 C CA . ASP A 1 88 ? -13.171 -2.654 17.648 1.00 88.81 88 ASP A CA 1
ATOM 670 C C . ASP A 1 88 ? -13.469 -1.190 18.010 1.00 88.81 88 ASP A C 1
ATOM 672 O O . ASP A 1 88 ? -13.037 -0.257 17.321 1.00 88.81 88 ASP A O 1
ATOM 676 N N . GLU A 1 89 ? -14.204 -0.982 19.102 1.00 84.62 89 GLU A N 1
ATOM 677 C CA . GLU A 1 89 ? -14.506 0.348 19.636 1.00 84.62 89 GLU A CA 1
ATOM 678 C C . GLU A 1 89 ? -13.238 1.107 20.049 1.00 84.62 89 GLU A C 1
ATOM 680 O O . GLU A 1 89 ? -13.215 2.339 20.024 1.00 84.62 89 GLU A O 1
ATOM 685 N N . ALA A 1 90 ? -12.143 0.397 20.337 1.00 83.00 90 ALA A N 1
ATOM 686 C CA . ALA A 1 90 ? -10.830 0.993 20.563 1.00 83.00 90 ALA A CA 1
ATOM 687 C C . ALA A 1 90 ? -10.333 1.829 19.366 1.00 83.00 90 ALA A C 1
ATOM 689 O O . ALA A 1 90 ? -9.518 2.732 19.553 1.00 83.00 90 ALA A O 1
ATOM 690 N N . PHE A 1 91 ? -10.849 1.578 18.156 1.00 85.19 91 PHE A N 1
ATOM 691 C CA . PHE A 1 91 ? -10.571 2.349 16.941 1.00 85.19 91 PHE A CA 1
ATOM 692 C C . PHE A 1 91 ? -11.803 3.135 16.464 1.00 85.19 91 PHE A C 1
ATOM 694 O O . PHE A 1 91 ? -11.976 3.360 15.269 1.00 85.19 91 PHE A O 1
ATOM 701 N N . ALA A 1 92 ? -12.694 3.550 17.373 1.00 80.38 92 ALA A N 1
ATOM 702 C CA . ALA A 1 92 ? -13.948 4.219 17.012 1.00 80.38 92 ALA A CA 1
ATOM 703 C C . ALA A 1 92 ? -13.766 5.571 16.291 1.00 80.38 92 ALA A C 1
ATOM 705 O O . ALA A 1 92 ? -14.675 6.002 15.572 1.00 80.38 92 ALA A O 1
ATOM 706 N N . SER A 1 93 ? -12.611 6.226 16.449 1.00 85.62 93 SER A N 1
ATOM 707 C CA . SER A 1 93 ? -12.273 7.502 15.811 1.00 85.62 93 SER A CA 1
ATOM 708 C C . SER A 1 93 ? -10.875 7.494 15.188 1.00 85.62 93 SER A C 1
ATOM 710 O O . SER A 1 93 ? -10.016 6.690 15.555 1.00 85.62 93 SER A O 1
ATOM 712 N N . THR A 1 94 ? -10.636 8.429 14.264 1.00 81.38 94 THR A N 1
ATOM 713 C CA . THR A 1 94 ? -9.322 8.636 13.641 1.00 81.38 94 THR A CA 1
ATOM 714 C C . THR A 1 94 ? -8.254 8.939 14.690 1.00 81.38 94 THR A C 1
ATOM 716 O O . THR A 1 94 ? -7.182 8.348 14.639 1.00 81.38 94 THR A O 1
ATOM 719 N N . ASP A 1 95 ? -8.562 9.766 15.693 1.00 83.69 95 ASP A N 1
ATOM 720 C CA . ASP A 1 95 ? -7.628 10.086 16.781 1.00 83.69 95 ASP A CA 1
ATOM 721 C C . ASP A 1 95 ? -7.284 8.857 17.629 1.00 83.69 95 ASP A C 1
ATOM 723 O O . ASP A 1 95 ? -6.123 8.644 17.980 1.00 83.69 95 ASP A O 1
ATOM 727 N N . ALA A 1 96 ? -8.277 8.014 17.937 1.00 82.62 96 ALA A N 1
ATOM 728 C CA . ALA A 1 96 ? -8.054 6.779 18.681 1.00 82.62 96 ALA A CA 1
ATOM 729 C C . ALA A 1 96 ? -7.175 5.803 17.884 1.00 82.62 96 ALA A C 1
ATOM 731 O O . ALA A 1 96 ? -6.251 5.212 18.443 1.00 82.62 96 ALA A O 1
ATOM 732 N N . LEU A 1 97 ? -7.407 5.694 16.572 1.00 81.38 97 LEU A N 1
ATOM 733 C CA . LEU A 1 97 ? -6.592 4.886 15.669 1.00 81.38 97 LEU A CA 1
ATOM 734 C C . LEU A 1 97 ? -5.154 5.409 15.572 1.00 81.38 97 LEU A C 1
ATOM 736 O O . LEU A 1 97 ? -4.217 4.638 15.763 1.00 81.38 97 LEU A O 1
ATOM 740 N N . ILE A 1 98 ? -4.965 6.712 15.341 1.00 79.69 98 ILE A N 1
ATOM 741 C CA . ILE A 1 98 ? -3.638 7.341 15.267 1.00 79.69 98 ILE A CA 1
ATOM 742 C C . ILE A 1 98 ? -2.869 7.123 16.569 1.00 79.69 98 ILE A C 1
ATOM 744 O O . ILE A 1 98 ? -1.716 6.705 16.523 1.00 79.69 98 ILE A O 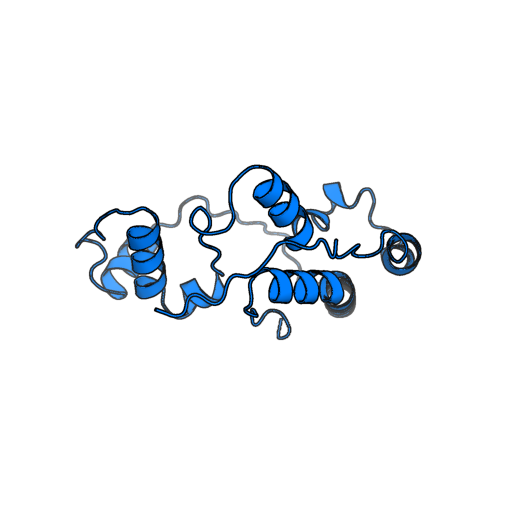1
ATOM 748 N N . LYS A 1 99 ? -3.517 7.304 17.725 1.00 80.88 99 LYS A N 1
ATOM 749 C CA . LYS A 1 99 ? -2.905 7.078 19.041 1.00 80.88 99 LYS A CA 1
ATOM 750 C C . LYS A 1 99 ? -2.372 5.652 19.217 1.00 80.88 99 LYS A C 1
ATOM 752 O O . LYS A 1 99 ? -1.355 5.450 19.873 1.00 80.88 99 LYS A O 1
ATOM 757 N N . GLN A 1 100 ? -3.027 4.650 18.629 1.00 76.44 100 GLN A N 1
ATOM 758 C CA . GLN A 1 100 ? -2.518 3.273 18.638 1.00 76.44 100 GLN A CA 1
ATOM 759 C C . GLN A 1 100 ? -1.338 3.079 17.670 1.00 76.44 100 GLN A C 1
ATOM 761 O O . GLN A 1 100 ? -0.450 2.274 17.944 1.00 76.44 100 GLN A O 1
ATOM 766 N N . LEU A 1 101 ? -1.293 3.841 16.572 1.00 73.38 101 LEU A N 1
ATOM 767 C CA . LEU A 1 101 ? -0.213 3.816 15.577 1.00 73.38 101 LEU A CA 1
ATOM 768 C C . LEU A 1 101 ? 1.045 4.597 16.002 1.00 73.38 101 LEU A C 1
ATOM 770 O O . LEU A 1 101 ? 2.098 4.427 15.387 1.00 73.38 101 LEU A O 1
ATOM 774 N N . GLU A 1 102 ? 0.976 5.424 17.051 1.00 71.00 102 GLU A N 1
ATOM 775 C CA . GLU A 1 102 ? 2.133 6.168 17.580 1.00 71.00 102 GLU A CA 1
ATOM 776 C C . GLU A 1 102 ? 3.271 5.247 18.046 1.00 71.00 102 GLU A C 1
ATOM 778 O O . GLU A 1 102 ? 4.446 5.615 17.973 1.00 71.00 102 GLU A O 1
ATOM 783 N N . LYS A 1 103 ? 2.951 4.020 18.481 1.00 70.56 103 LYS A N 1
ATOM 784 C CA . LYS A 1 103 ? 3.962 3.000 18.770 1.00 70.56 103 LYS A CA 1
ATOM 785 C C . LYS A 1 103 ? 4.520 2.441 17.467 1.00 70.56 103 LYS A C 1
ATOM 787 O O . LYS A 1 103 ? 4.018 1.469 16.907 1.00 70.56 103 LYS A O 1
ATOM 792 N N . ARG A 1 104 ? 5.608 3.048 17.002 1.00 67.00 104 ARG A N 1
ATOM 793 C CA . ARG A 1 104 ? 6.371 2.538 15.865 1.00 67.00 104 ARG A CA 1
ATOM 794 C C . ARG A 1 104 ? 7.075 1.243 16.251 1.00 67.00 104 ARG A C 1
ATOM 796 O O . ARG A 1 104 ? 7.947 1.218 17.115 1.00 67.00 104 ARG A O 1
ATOM 803 N N . HIS A 1 105 ? 6.693 0.163 15.585 1.00 67.00 105 HIS A N 1
ATOM 804 C CA . HIS A 1 105 ? 7.406 -1.106 15.624 1.00 67.00 105 HIS A CA 1
ATOM 805 C C . HIS A 1 105 ? 8.269 -1.217 14.362 1.00 67.00 105 HIS A C 1
ATOM 807 O O . HIS A 1 105 ? 7.817 -0.854 13.280 1.00 67.00 105 HIS A O 1
ATOM 813 N N . ASN A 1 106 ? 9.496 -1.731 14.496 1.00 65.3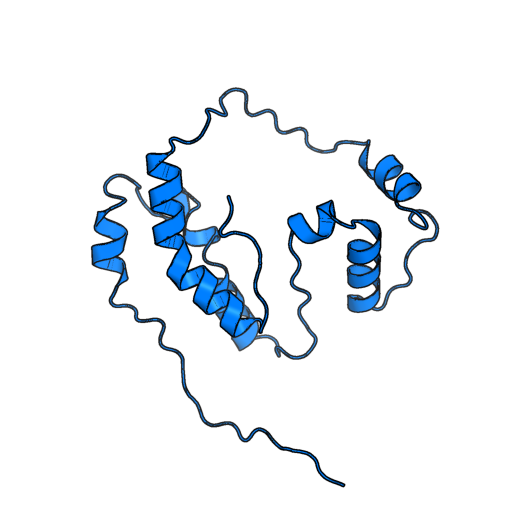1 106 ASN A N 1
ATOM 814 C CA . ASN A 1 106 ? 10.448 -1.908 13.391 1.00 65.31 106 ASN A CA 1
ATOM 815 C C . ASN A 1 106 ? 10.837 -0.594 12.686 1.00 65.31 106 ASN A C 1
ATOM 817 O O . ASN A 1 106 ? 10.684 -0.476 11.470 1.00 65.31 106 ASN A O 1
ATOM 821 N N . GLU A 1 107 ? 11.367 0.388 13.427 1.00 59.88 107 GLU A N 1
ATOM 822 C CA . GLU A 1 107 ? 12.022 1.551 12.812 1.00 59.88 107 GLU A CA 1
ATOM 823 C C . GLU A 1 107 ? 13.273 1.100 12.041 1.00 59.88 107 GLU A C 1
ATOM 825 O O . GLU A 1 107 ? 14.391 1.061 12.553 1.00 59.88 107 GLU A O 1
ATOM 830 N N . GLY A 1 108 ? 13.072 0.709 10.785 1.00 58.75 108 GLY A N 1
ATOM 831 C CA . GLY A 1 108 ? 14.145 0.479 9.836 1.00 58.75 108 GLY A CA 1
ATOM 832 C C . GLY A 1 108 ? 14.722 1.823 9.426 1.00 58.75 108 GLY A C 1
ATOM 833 O O . GLY A 1 108 ? 14.202 2.475 8.525 1.00 58.75 108 GLY A O 1
ATOM 834 N N . HIS A 1 109 ? 15.791 2.254 10.086 1.00 56.50 109 HIS A N 1
ATOM 835 C CA . HIS A 1 109 ? 16.582 3.368 9.591 1.00 56.50 109 HIS A CA 1
ATOM 836 C C . HIS A 1 109 ? 17.588 2.824 8.576 1.00 56.50 109 HIS A C 1
ATOM 838 O O . HIS A 1 109 ? 18.541 2.144 8.951 1.00 56.50 109 HIS A O 1
ATOM 844 N N . ASN A 1 110 ? 17.373 3.102 7.288 1.00 60.75 110 ASN A N 1
ATOM 845 C CA . ASN A 1 110 ? 18.444 2.992 6.307 1.00 60.75 110 ASN A CA 1
ATOM 846 C C . ASN A 1 110 ? 19.125 4.368 6.204 1.00 60.75 110 ASN A C 1
ATOM 848 O O . ASN A 1 110 ? 18.597 5.257 5.530 1.00 60.75 110 ASN A O 1
ATOM 852 N N . PRO A 1 111 ? 20.280 4.579 6.857 1.00 56.78 111 PRO A N 1
ATOM 853 C CA . PRO A 1 111 ? 20.977 5.863 6.813 1.00 56.78 111 PRO A CA 1
ATOM 854 C C . PRO A 1 111 ? 21.456 6.234 5.398 1.00 56.78 111 PRO A C 1
ATOM 856 O O . PRO A 1 111 ? 21.803 7.384 5.156 1.00 56.78 111 PRO A O 1
ATOM 859 N N . ASN A 1 112 ? 21.429 5.290 4.449 1.00 63.44 112 ASN A N 1
ATOM 860 C CA . ASN A 1 112 ? 21.880 5.469 3.069 1.00 63.44 112 ASN A CA 1
ATOM 861 C C . ASN A 1 112 ? 20.723 5.640 2.071 1.00 63.44 112 ASN A C 1
ATOM 863 O O . ASN A 1 112 ? 20.861 5.289 0.899 1.00 63.44 112 ASN A O 1
ATOM 867 N N . THR A 1 113 ? 19.566 6.145 2.506 1.00 66.00 113 THR A N 1
ATOM 868 C CA . THR A 1 113 ? 18.464 6.421 1.571 1.00 66.00 113 THR A CA 1
ATOM 869 C C . THR A 1 113 ? 18.762 7.714 0.807 1.00 66.00 113 THR A C 1
ATOM 871 O O . THR A 1 113 ? 18.422 8.806 1.254 1.00 66.00 113 THR A O 1
ATOM 874 N N . SER A 1 114 ? 19.452 7.613 -0.329 1.00 74.31 114 SER A N 1
ATOM 875 C CA . SER A 1 114 ? 19.588 8.739 -1.256 1.00 74.31 114 SER A CA 1
ATOM 876 C C . SER A 1 114 ? 18.268 8.970 -2.001 1.00 74.31 114 SER A C 1
ATOM 878 O O . SER A 1 114 ? 17.567 7.996 -2.295 1.00 74.31 114 SER A O 1
ATOM 880 N N . PRO A 1 115 ? 17.921 10.227 -2.337 1.00 79.50 115 PRO A N 1
ATOM 881 C CA . PRO A 1 115 ? 16.836 10.495 -3.269 1.00 79.50 115 PRO A CA 1
ATOM 882 C C . PRO A 1 115 ? 17.069 9.716 -4.564 1.00 79.50 115 PRO A C 1
ATOM 884 O O . PRO A 1 115 ? 18.195 9.642 -5.062 1.00 79.50 115 PRO A O 1
ATOM 887 N N . ILE A 1 116 ? 16.010 9.119 -5.095 1.00 81.88 116 ILE A N 1
ATOM 888 C CA . ILE A 1 116 ? 16.065 8.493 -6.411 1.00 81.88 116 ILE A CA 1
ATOM 889 C C . ILE A 1 116 ? 16.293 9.582 -7.472 1.00 81.88 116 ILE A C 1
ATOM 891 O O . ILE A 1 116 ? 15.767 10.687 -7.362 1.00 81.88 116 ILE A O 1
ATOM 895 N N . LEU A 1 117 ? 17.106 9.279 -8.484 1.00 87.81 117 LEU A N 1
ATOM 896 C CA . LEU A 1 117 ? 17.334 10.187 -9.607 1.00 87.81 117 LEU A CA 1
ATOM 897 C C . LEU A 1 117 ? 16.045 10.352 -10.422 1.00 87.81 117 LEU A C 1
ATOM 899 O O . LEU A 1 117 ? 15.350 9.366 -10.669 1.00 87.81 117 LEU A O 1
ATOM 903 N N . GLU A 1 118 ? 15.765 11.569 -10.888 1.00 87.31 118 GLU A N 1
ATOM 904 C CA . GLU A 1 118 ? 14.570 11.872 -11.694 1.00 87.31 118 GLU A CA 1
ATOM 905 C C . GLU A 1 118 ? 14.495 11.003 -12.960 1.00 87.31 118 GLU A C 1
ATOM 907 O O . GLU A 1 118 ? 13.446 10.464 -13.301 1.00 87.31 118 GLU A O 1
ATOM 912 N N . GLU A 1 119 ? 15.633 10.783 -13.623 1.00 86.62 119 GLU A N 1
ATOM 913 C CA . GLU A 1 119 ? 15.724 9.907 -14.797 1.00 86.62 119 GLU A CA 1
ATOM 914 C C . GLU A 1 119 ? 15.308 8.468 -14.463 1.00 86.62 119 GLU A C 1
ATOM 916 O O . GLU A 1 119 ? 14.526 7.859 -15.193 1.00 86.62 119 GLU A O 1
ATOM 921 N N . SER A 1 120 ? 15.764 7.942 -13.320 1.00 85.19 120 SER A N 1
ATOM 922 C CA . SER A 1 120 ? 15.376 6.613 -12.843 1.00 85.19 120 SER A CA 1
ATOM 923 C C . SER A 1 120 ? 13.890 6.548 -12.497 1.00 85.19 120 SER A C 1
ATOM 925 O O . SER A 1 120 ? 13.244 5.547 -12.797 1.00 85.19 120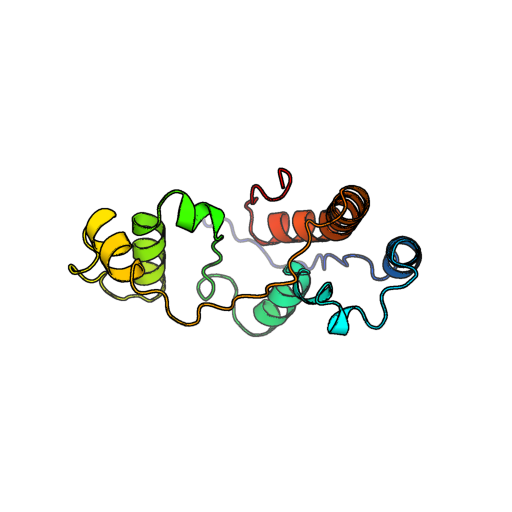 SER A O 1
ATOM 927 N N . GLN A 1 121 ? 13.324 7.598 -11.892 1.00 86.94 121 GLN A N 1
ATOM 928 C CA . GLN A 1 121 ? 11.882 7.665 -11.637 1.00 86.94 121 GLN A CA 1
ATOM 929 C C . GLN A 1 121 ? 11.081 7.647 -12.938 1.00 86.94 121 GLN A C 1
ATOM 931 O O . GLN A 1 121 ? 10.143 6.861 -13.060 1.00 86.94 121 GLN A O 1
ATOM 936 N N . SER A 1 122 ? 11.467 8.464 -13.922 1.00 87.69 122 SER A N 1
ATOM 937 C CA . SER A 1 122 ? 10.805 8.501 -15.228 1.00 87.69 122 SER A CA 1
ATOM 938 C C . SER A 1 122 ? 10.857 7.140 -15.915 1.00 87.69 122 SER A C 1
ATOM 940 O O . SER A 1 122 ? 9.834 6.649 -16.388 1.00 87.69 122 SER A O 1
ATOM 942 N N . LEU A 1 123 ? 12.023 6.494 -15.896 1.00 89.00 123 LEU A N 1
ATOM 943 C CA . LEU A 1 123 ? 12.210 5.169 -16.475 1.00 89.00 123 LEU A CA 1
ATOM 944 C C . LEU A 1 123 ? 11.303 4.123 -15.823 1.00 89.00 123 LEU A C 1
ATOM 946 O O . LEU A 1 123 ? 10.671 3.326 -16.513 1.00 89.00 123 LEU A O 1
ATOM 950 N N . LEU A 1 124 ? 11.215 4.138 -14.490 1.00 88.94 124 LEU A N 1
ATOM 951 C CA . LEU A 1 124 ? 10.349 3.228 -13.745 1.00 88.94 124 LEU A CA 1
ATOM 952 C C . LEU A 1 124 ? 8.869 3.513 -14.010 1.00 88.94 124 LEU A C 1
ATOM 954 O O . LEU A 1 124 ? 8.099 2.568 -14.176 1.00 88.94 124 LEU A O 1
ATOM 958 N N . ARG A 1 125 ? 8.461 4.785 -14.091 1.00 89.00 125 ARG A N 1
ATOM 959 C CA . ARG A 1 125 ? 7.086 5.164 -14.449 1.00 89.00 125 ARG A CA 1
ATOM 960 C C . ARG A 1 125 ? 6.697 4.608 -15.813 1.00 89.00 125 ARG A C 1
ATOM 962 O O . ARG A 1 125 ? 5.634 4.002 -15.935 1.00 89.00 125 ARG A O 1
ATOM 969 N N . ASP A 1 126 ? 7.555 4.784 -16.811 1.00 89.31 126 ASP A N 1
ATOM 970 C CA . ASP A 1 126 ? 7.294 4.295 -18.164 1.00 89.31 126 ASP A CA 1
ATOM 971 C C . ASP A 1 126 ? 7.286 2.768 -18.222 1.00 89.31 126 ASP A C 1
ATOM 973 O O . ASP A 1 126 ? 6.378 2.191 -18.819 1.00 89.31 126 ASP A O 1
ATOM 977 N N . PHE A 1 127 ? 8.208 2.115 -17.509 1.00 89.06 127 PHE A N 1
ATOM 978 C CA . PHE A 1 127 ? 8.232 0.661 -17.368 1.00 89.06 127 PHE A CA 1
ATOM 979 C C . PHE A 1 127 ? 6.946 0.107 -16.730 1.00 89.06 127 PHE A C 1
ATOM 981 O O . PHE A 1 127 ? 6.376 -0.858 -17.234 1.00 89.06 127 PHE A O 1
ATOM 988 N N . TYR A 1 128 ? 6.453 0.698 -15.633 1.00 91.12 128 TYR A N 1
ATOM 989 C CA . TYR A 1 128 ? 5.267 0.190 -14.929 1.00 91.12 128 TYR A CA 1
ATOM 990 C C . TYR A 1 128 ? 3.936 0.567 -15.589 1.00 91.12 128 TYR A C 1
ATOM 992 O O . TYR A 1 128 ? 2.924 -0.081 -15.311 1.00 91.12 128 TYR A O 1
ATOM 1000 N N . ARG A 1 129 ? 3.904 1.584 -16.459 1.00 91.94 129 ARG A N 1
ATOM 1001 C CA . ARG A 1 129 ? 2.685 2.091 -17.110 1.00 91.94 129 ARG A CA 1
ATOM 1002 C C . ARG A 1 129 ? 1.801 0.994 -17.726 1.00 91.94 129 ARG A C 1
ATOM 1004 O O . ARG A 1 129 ? 0.644 0.903 -17.305 1.00 91.94 129 ARG A O 1
ATOM 1011 N N . PRO A 1 130 ? 2.286 0.123 -18.637 1.00 93.44 130 PRO A N 1
ATOM 1012 C CA . PRO A 1 130 ? 1.434 -0.906 -19.242 1.00 93.44 130 PRO A CA 1
ATOM 1013 C C . PRO A 1 130 ? 0.880 -1.903 -18.212 1.00 93.44 130 PRO A C 1
ATOM 1015 O O . PRO A 1 130 ? -0.268 -2.347 -18.320 1.00 93.44 130 PRO A O 1
ATOM 1018 N N . TYR A 1 131 ? 1.659 -2.227 -17.175 1.00 94.12 131 TYR A N 1
ATOM 1019 C CA . TYR A 1 131 ? 1.239 -3.137 -16.108 1.00 94.12 131 TYR A CA 1
ATOM 1020 C C . TYR A 1 131 ? 0.190 -2.505 -15.188 1.00 94.12 131 TYR A C 1
ATOM 1022 O O . TYR A 1 131 ? -0.778 -3.173 -14.819 1.00 94.12 131 TYR A O 1
ATOM 1030 N N . ASN A 1 132 ? 0.338 -1.220 -14.860 1.00 93.69 132 ASN A N 1
ATOM 1031 C CA . ASN A 1 132 ? -0.632 -0.464 -14.069 1.00 93.69 132 ASN A CA 1
ATOM 1032 C C . ASN A 1 132 ? -1.959 -0.309 -14.821 1.00 93.69 132 ASN A C 1
ATOM 1034 O O . ASN A 1 132 ? -3.020 -0.547 -14.249 1.00 93.69 132 ASN A O 1
ATOM 1038 N N . GLU A 1 133 ? -1.929 -0.013 -16.121 1.00 93.88 133 GLU A N 1
ATOM 1039 C CA . GLU A 1 133 ? -3.141 0.039 -16.949 1.00 93.88 133 GLU A CA 1
ATOM 1040 C C . GLU A 1 133 ? -3.850 -1.323 -17.027 1.00 93.88 133 GLU A C 1
ATOM 1042 O O . GLU A 1 133 ? -5.079 -1.408 -16.932 1.00 93.88 133 GLU A O 1
ATOM 1047 N N . ALA A 1 134 ? -3.091 -2.414 -17.175 1.00 94.19 134 ALA A N 1
ATOM 1048 C CA . ALA A 1 134 ? -3.640 -3.767 -17.135 1.00 94.19 134 ALA A CA 1
ATOM 1049 C C . ALA A 1 134 ? -4.245 -4.103 -15.762 1.00 94.19 134 ALA A C 1
ATOM 1051 O O . ALA A 1 134 ? -5.342 -4.662 -15.703 1.00 94.19 134 ALA A O 1
ATOM 1052 N N . LEU A 1 135 ? -3.581 -3.711 -14.671 1.00 93.62 135 LEU A N 1
ATOM 1053 C CA . LEU A 1 135 ? -4.104 -3.849 -13.315 1.00 93.62 135 LEU A CA 1
ATOM 1054 C C . LEU A 1 135 ? -5.421 -3.086 -13.148 1.00 93.62 135 LEU A C 1
ATOM 1056 O O . LEU A 1 135 ? -6.387 -3.644 -12.640 1.00 93.62 135 LEU A O 1
ATOM 1060 N N . PHE A 1 136 ? -5.495 -1.833 -13.592 1.00 93.38 136 PHE A N 1
ATOM 1061 C CA . PHE A 1 136 ? -6.699 -1.021 -13.416 1.00 93.38 136 PHE A CA 1
ATOM 1062 C C . PHE A 1 136 ? -7.894 -1.605 -14.170 1.00 93.38 136 PHE A C 1
ATOM 1064 O O . PHE A 1 136 ? -9.000 -1.662 -13.629 1.00 93.38 136 PHE A O 1
ATOM 1071 N N . ARG A 1 137 ? -7.666 -2.125 -15.385 1.00 94.06 137 ARG A N 1
ATOM 1072 C CA . ARG A 1 137 ? -8.681 -2.886 -16.130 1.00 94.06 137 ARG A CA 1
ATOM 1073 C C . ARG A 1 137 ? -9.112 -4.145 -15.382 1.00 94.06 137 ARG A C 1
ATOM 1075 O O . ARG A 1 137 ? -10.308 -4.396 -15.282 1.00 94.06 137 ARG A O 1
ATOM 1082 N N . LEU A 1 138 ? -8.160 -4.902 -14.831 1.00 91.31 138 LEU A N 1
ATOM 1083 C CA . LEU A 1 138 ? -8.437 -6.114 -14.055 1.00 91.31 138 LEU A CA 1
ATOM 1084 C C . LEU A 1 138 ? -9.290 -5.821 -12.810 1.00 91.31 138 LEU A C 1
ATOM 1086 O O . LEU A 1 138 ? -10.167 -6.610 -12.466 1.00 91.31 138 LEU A O 1
ATOM 1090 N N . LEU A 1 139 ? -9.039 -4.696 -12.138 1.00 90.69 139 LEU A N 1
ATOM 1091 C CA . LEU A 1 139 ? -9.729 -4.309 -10.906 1.00 90.69 139 LEU A CA 1
ATOM 1092 C C . LEU A 1 139 ? -11.017 -3.512 -11.137 1.00 90.69 139 LEU A C 1
ATOM 1094 O O . LEU A 1 139 ? -11.786 -3.324 -10.195 1.00 90.69 139 LEU A O 1
ATOM 1098 N N . GLY A 1 140 ? -11.244 -3.009 -12.353 1.00 91.75 140 GLY A N 1
ATOM 1099 C CA . GLY A 1 140 ? -12.353 -2.102 -12.660 1.00 91.75 140 GLY A CA 1
ATOM 1100 C C . GLY A 1 140 ? -12.255 -0.745 -11.951 1.00 91.75 140 GLY A C 1
ATOM 1101 O O . GLY A 1 140 ? -13.263 -0.060 -11.798 1.00 91.75 140 GLY A O 1
ATOM 1102 N N . ARG A 1 141 ? -11.060 -0.366 -11.483 1.00 91.19 141 ARG A N 1
ATOM 1103 C CA . ARG A 1 141 ? -10.771 0.902 -10.796 1.00 91.19 141 ARG A CA 1
ATOM 1104 C C . ARG A 1 141 ? -9.315 1.302 -11.005 1.00 91.19 141 ARG A C 1
ATOM 1106 O O . ARG A 1 141 ? -8.462 0.438 -11.182 1.00 91.19 141 ARG A O 1
ATOM 1113 N N . SER A 1 142 ? -9.026 2.594 -10.924 1.00 91.25 142 SER A N 1
ATOM 1114 C CA . SER A 1 142 ? -7.665 3.129 -10.963 1.00 91.25 142 SER A CA 1
ATOM 1115 C C . SER A 1 142 ? -7.140 3.466 -9.567 1.00 91.25 142 SER A C 1
ATOM 1117 O O . SER A 1 142 ? -7.900 3.591 -8.598 1.00 91.25 142 SER A O 1
ATOM 1119 N N . PHE A 1 143 ? -5.822 3.615 -9.489 1.00 87.50 143 PHE A N 1
ATOM 1120 C CA . PHE A 1 143 ? -5.125 4.237 -8.372 1.00 87.50 143 PHE A CA 1
ATOM 1121 C C . PHE A 1 143 ? -4.350 5.450 -8.883 1.00 87.50 143 PHE A C 1
ATOM 1123 O O . PHE A 1 143 ? -3.879 5.453 -10.023 1.00 87.50 143 PHE A O 1
ATOM 1130 N N . ASP A 1 144 ? -4.213 6.472 -8.043 1.00 80.81 144 ASP A N 1
ATOM 1131 C CA . ASP A 1 144 ? -3.466 7.689 -8.365 1.00 80.81 144 ASP A CA 1
ATOM 1132 C C . ASP A 1 144 ? -1.959 7.479 -8.153 1.00 80.81 144 ASP A C 1
ATOM 1134 O O . ASP A 1 144 ? -1.329 8.078 -7.292 1.00 80.81 144 ASP A O 1
ATOM 1138 N N . TRP A 1 145 ? -1.387 6.532 -8.898 1.00 78.06 145 TRP A N 1
ATOM 1139 C CA . TRP A 1 145 ? 0.057 6.261 -8.894 1.00 78.06 145 TRP A CA 1
ATOM 1140 C C . TRP A 1 145 ? 0.784 6.966 -10.040 1.00 78.06 145 TRP A C 1
ATOM 1142 O O . TRP A 1 145 ? 2.007 6.944 -10.105 1.00 78.06 145 TRP A O 1
ATOM 1152 N N . ALA A 1 146 ? 0.032 7.573 -10.963 1.00 54.38 146 ALA A N 1
ATOM 1153 C CA . ALA A 1 146 ? 0.575 8.291 -12.112 1.00 54.38 146 ALA A CA 1
ATOM 1154 C C . ALA A 1 146 ? 1.122 9.685 -11.748 1.00 54.38 146 ALA A C 1
ATOM 1156 O O . ALA A 1 146 ? 1.723 10.334 -12.601 1.00 54.38 146 ALA A O 1
ATOM 1157 N N . SER A 1 147 ? 0.901 10.140 -10.511 1.00 44.03 147 SER A N 1
ATOM 1158 C CA . SER A 1 147 ? 1.306 11.449 -9.989 1.00 44.03 147 SER A CA 1
ATOM 1159 C C . SER A 1 147 ? 2.562 11.420 -9.099 1.00 44.03 147 SER A C 1
ATOM 1161 O O . SER A 1 147 ? 2.946 12.471 -8.586 1.00 44.03 147 SER A O 1
ATOM 1163 N N . LEU A 1 148 ? 3.206 10.255 -8.927 1.00 39.81 148 LEU A N 1
ATOM 1164 C CA . LEU A 1 148 ? 4.429 10.072 -8.124 1.00 39.81 148 LEU A CA 1
ATOM 1165 C C . LEU A 1 148 ? 5.717 10.112 -8.953 1.00 39.81 148 LEU A C 1
ATOM 1167 O O . LEU A 1 148 ? 5.772 9.484 -10.034 1.00 39.81 148 LEU A O 1
#

Organism: NCBI:txid3111310

Sequence (148 aa):
GGSVGWSGGGDFISVGSSSSAEELACLKGVGNLYTAHIDKGIYVEQLMRWFRVFPIRSNYLITSLEEFRSDALATYRKLCAFMGVQADEAFASTDALIKQLEKRHNEGHNPNTSPILEESQSLLRDFYRPYNEALFRLLGRSFDWASL

Solvent-accessible surface area (backbone atoms only — not comparable to full-atom values): 9707 Å² total; per-residue (Å²): 141,84,81,85,76,85,77,91,70,91,76,78,80,71,76,65,88,77,58,54,72,67,64,50,58,77,50,76,79,66,65,64,47,72,84,68,56,54,59,77,68,46,53,42,66,54,49,54,59,50,49,75,76,44,69,71,92,76,76,69,88,88,81,55,70,66,56,34,72,75,38,48,53,63,45,49,45,51,52,23,57,73,72,71,44,82,70,58,72,77,47,72,41,62,68,45,41,50,63,64,58,68,68,76,74,82,85,79,79,66,94,78,74,68,83,79,53,70,68,59,50,52,52,49,51,61,67,44,43,67,47,52,55,51,31,23,64,72,67,76,50,83,75,90,64,88,82,113